Protein AF-A0A4Z0QJ71-F1 (afdb_monomer_lite)

Sequence (164 aa):
MKETKRVLLLHSLLPLVVSLIIYVLFRSRSTIVNKLLFHFLANKPPVLRLTYCRWIVYNLPGALWLYSFLSFSALHTRRWLSVLPLLLALGIEVLQYLHITDGRFDWLDVAFYTGAWLAFMAVRYLWQPAVTALAGPRPKASLGYKFAYGLFAAIVLLSDVWFK

Structure (mmCIF, N/CA/C/O backbone):
data_AF-A0A4Z0QJ71-F1
#
_entry.id   AF-A0A4Z0QJ71-F1
#
loop_
_atom_site.group_PDB
_atom_site.id
_atom_site.type_symbol
_atom_site.label_atom_id
_atom_site.label_alt_id
_atom_site.label_comp_id
_atom_site.label_asym_id
_atom_site.label_entity_id
_atom_site.label_seq_id
_atom_site.pdbx_PDB_ins_code
_atom_site.Cartn_x
_atom_site.Cartn_y
_atom_site.Cartn_z
_atom_site.occupancy
_atom_site.B_iso_or_equiv
_atom_site.auth_seq_id
_atom_site.auth_comp_id
_atom_site.auth_asym_id
_atom_site.auth_atom_id
_atom_site.pdbx_PDB_model_num
ATOM 1 N N . MET A 1 1 ? -13.567 11.617 20.339 1.00 58.72 1 MET A N 1
ATOM 2 C CA . MET A 1 1 ? -14.043 11.201 18.989 1.00 58.72 1 MET A CA 1
ATOM 3 C C . MET A 1 1 ? -13.387 11.953 17.815 1.00 58.72 1 MET A C 1
ATOM 5 O O . MET A 1 1 ? -13.087 11.309 16.816 1.00 58.72 1 MET A O 1
ATOM 9 N N . LYS A 1 2 ? -13.162 13.281 17.877 1.00 66.69 2 LYS A N 1
ATOM 10 C CA . LYS A 1 2 ? -12.484 14.036 16.791 1.00 66.69 2 LYS A CA 1
ATOM 11 C C . LYS A 1 2 ? -11.013 13.633 16.598 1.00 66.69 2 LYS A C 1
ATOM 13 O O . LYS A 1 2 ? -10.564 13.502 15.467 1.00 66.69 2 LYS A O 1
ATOM 18 N N . GLU A 1 3 ? -10.298 13.388 17.689 1.00 71.38 3 GLU A N 1
ATOM 19 C CA . GLU A 1 3 ? -8.865 13.074 17.677 1.00 71.38 3 GLU A CA 1
ATOM 20 C C . GLU A 1 3 ? -8.554 11.698 17.075 1.00 71.38 3 GLU A C 1
ATOM 22 O O . GLU A 1 3 ? -7.773 11.600 16.137 1.00 71.38 3 GLU A O 1
ATOM 27 N N . THR A 1 4 ? -9.289 10.656 17.473 1.00 71.31 4 THR A N 1
ATOM 28 C CA . THR A 1 4 ? -9.196 9.314 16.870 1.00 71.31 4 THR A CA 1
ATOM 29 C C . THR A 1 4 ? -9.413 9.331 15.357 1.00 71.31 4 THR A C 1
ATOM 31 O O . THR A 1 4 ? -8.711 8.649 14.616 1.00 71.31 4 THR A O 1
ATOM 34 N N . LYS A 1 5 ? -10.380 10.127 14.877 1.00 74.88 5 LYS A N 1
ATOM 35 C CA . LYS A 1 5 ? -10.627 10.273 13.437 1.00 74.88 5 LYS A CA 1
ATOM 36 C C . LYS A 1 5 ? -9.442 10.928 12.731 1.00 74.88 5 LYS A C 1
ATOM 38 O O . LYS A 1 5 ? -9.083 10.476 11.653 1.00 74.88 5 LYS A O 1
ATOM 43 N N . ARG A 1 6 ? -8.827 11.957 13.329 1.00 81.31 6 ARG A N 1
ATOM 44 C CA . ARG A 1 6 ? -7.620 12.599 12.777 1.00 81.31 6 ARG A CA 1
ATOM 45 C C . ARG A 1 6 ? -6.464 11.613 12.678 1.00 81.31 6 ARG A C 1
ATOM 47 O O . ARG A 1 6 ? -5.847 11.529 11.628 1.00 81.31 6 ARG A O 1
ATOM 54 N N . VAL A 1 7 ? -6.227 10.830 13.726 1.00 82.44 7 VAL A N 1
ATOM 55 C CA . VAL A 1 7 ? -5.165 9.815 13.745 1.00 82.44 7 VAL A CA 1
ATOM 56 C C . VAL A 1 7 ? -5.402 8.773 12.654 1.00 82.44 7 VAL A C 1
ATOM 58 O O . VAL A 1 7 ? -4.542 8.577 11.804 1.00 82.44 7 VAL A O 1
ATOM 61 N N . LEU A 1 8 ? -6.595 8.179 12.581 1.00 80.19 8 LEU A N 1
ATOM 62 C CA . LEU A 1 8 ? -6.922 7.214 11.524 1.00 80.19 8 LEU A CA 1
ATOM 63 C C . LEU A 1 8 ? -6.805 7.815 10.115 1.00 80.19 8 LEU A C 1
ATOM 65 O O . LEU A 1 8 ? -6.334 7.136 9.206 1.00 80.19 8 LEU A O 1
ATOM 69 N N . LEU A 1 9 ? -7.174 9.086 9.925 1.00 84.25 9 LEU A N 1
ATOM 70 C CA . LEU A 1 9 ? -6.963 9.789 8.658 1.00 84.25 9 L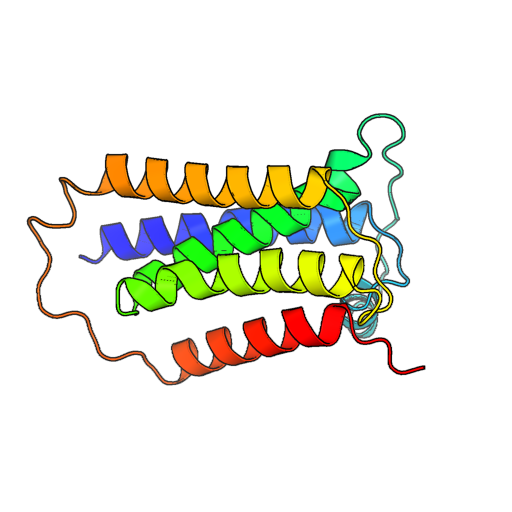EU A CA 1
ATOM 71 C C . LEU A 1 9 ? -5.476 9.958 8.333 1.00 84.25 9 LEU A C 1
ATOM 73 O O . LEU A 1 9 ? -5.098 9.736 7.190 1.00 84.25 9 LEU A O 1
ATOM 77 N N . LEU A 1 10 ? -4.626 10.282 9.308 1.00 89.00 10 LEU A N 1
ATOM 78 C CA . LEU A 1 10 ? -3.174 10.357 9.107 1.00 89.00 10 LEU A CA 1
ATOM 79 C C . LEU A 1 10 ? -2.585 8.991 8.735 1.00 89.00 10 LEU A C 1
ATOM 81 O O . LEU A 1 10 ? -1.850 8.895 7.756 1.00 89.00 10 LEU A O 1
ATOM 85 N N . HIS A 1 11 ? -2.981 7.930 9.444 1.00 88.81 11 HIS A N 1
ATOM 86 C CA . HIS A 1 11 ? -2.608 6.546 9.122 1.00 88.81 11 HIS A CA 1
ATOM 87 C C . HIS A 1 11 ? -3.159 6.073 7.768 1.00 88.81 11 HIS A C 1
ATOM 89 O O . HIS A 1 11 ? -2.634 5.131 7.185 1.00 88.81 11 HIS A O 1
ATOM 95 N N . SER A 1 12 ? -4.189 6.736 7.240 1.00 89.31 12 SER A N 1
ATOM 96 C CA . SER A 1 12 ? -4.679 6.487 5.884 1.00 89.31 12 SER A CA 1
ATOM 97 C C . SER A 1 12 ? -3.866 7.280 4.856 1.00 89.31 12 SER A C 1
ATOM 99 O O . SER A 1 12 ? -3.354 6.725 3.893 1.00 89.31 12 SER A O 1
ATOM 101 N N . LEU A 1 13 ? -3.707 8.587 5.043 1.00 91.69 13 LEU A N 1
ATOM 102 C CA . LEU A 1 13 ? -3.149 9.471 4.020 1.00 91.69 13 LEU A CA 1
ATOM 103 C C . LEU A 1 13 ? -1.627 9.367 3.899 1.00 91.69 13 LEU A C 1
ATOM 105 O O . LEU A 1 13 ? -1.119 9.349 2.781 1.00 91.69 13 LEU A O 1
ATOM 109 N N . LEU A 1 14 ? -0.891 9.274 5.012 1.00 94.00 14 LEU A N 1
ATOM 110 C CA . LEU A 1 14 ? 0.575 9.268 4.967 1.00 94.00 14 LEU A CA 1
ATOM 111 C C . LEU A 1 14 ? 1.133 8.062 4.190 1.00 94.00 14 LEU A C 1
ATOM 113 O O . LEU A 1 14 ? 1.914 8.284 3.264 1.00 94.00 14 LEU A O 1
ATOM 117 N N . PRO A 1 15 ? 0.715 6.807 4.457 1.00 94.75 15 PRO A N 1
ATOM 118 C CA . PRO A 1 15 ? 1.205 5.654 3.699 1.00 94.75 15 PRO A CA 1
ATOM 119 C C . PRO A 1 15 ? 0.820 5.720 2.220 1.00 94.75 15 PRO A C 1
ATOM 121 O O . PRO A 1 15 ? 1.612 5.338 1.361 1.00 94.75 15 PRO A O 1
ATOM 124 N N . LEU A 1 16 ? -0.361 6.267 1.911 1.00 92.06 16 LEU A N 1
ATOM 125 C CA . LEU A 1 16 ? -0.820 6.458 0.536 1.00 92.06 16 LEU A CA 1
ATOM 126 C C . LEU A 1 16 ? 0.088 7.426 -0.232 1.00 92.06 16 LEU A C 1
ATOM 128 O O . LEU A 1 16 ? 0.490 7.134 -1.358 1.00 92.06 16 LEU A O 1
ATOM 132 N N . VAL A 1 17 ? 0.442 8.558 0.385 1.00 92.81 17 VAL A N 1
ATOM 133 C CA . VAL A 1 17 ? 1.346 9.556 -0.204 1.00 92.81 17 VAL A CA 1
ATOM 134 C C . VAL A 1 17 ? 2.743 8.973 -0.395 1.00 92.81 17 VAL A C 1
ATOM 136 O O . VAL A 1 17 ? 3.309 9.107 -1.478 1.00 92.81 17 VAL A O 1
ATOM 139 N N . VAL A 1 18 ? 3.282 8.275 0.609 1.00 94.88 18 VAL A N 1
ATOM 140 C CA . VAL A 1 18 ? 4.595 7.616 0.499 1.00 94.88 18 VAL A CA 1
ATOM 141 C C . VAL A 1 18 ? 4.585 6.584 -0.627 1.00 94.88 18 VAL A C 1
ATOM 143 O O . VAL A 1 18 ? 5.483 6.581 -1.467 1.00 94.88 18 VAL A O 1
ATOM 146 N N . SER A 1 19 ? 3.541 5.759 -0.706 1.00 93.00 19 SER A N 1
ATOM 147 C CA . SER A 1 19 ? 3.380 4.806 -1.800 1.00 93.00 19 SER A CA 1
ATOM 148 C C . SER A 1 19 ? 3.342 5.495 -3.160 1.00 93.00 19 SER A C 1
ATOM 150 O O . SER A 1 19 ? 3.970 5.005 -4.095 1.00 93.00 19 SER A O 1
ATOM 152 N N . LEU A 1 20 ? 2.612 6.607 -3.292 1.00 90.31 20 LEU A N 1
ATOM 153 C CA . LEU A 1 20 ? 2.517 7.349 -4.547 1.00 90.31 20 LEU A CA 1
ATOM 154 C C . LEU A 1 20 ? 3.877 7.925 -4.956 1.00 90.31 20 LEU A C 1
ATOM 156 O O . LEU A 1 20 ? 4.262 7.794 -6.114 1.00 90.31 20 LEU A O 1
ATOM 160 N N . ILE A 1 21 ? 4.630 8.498 -4.013 1.00 91.31 21 ILE A N 1
ATOM 161 C CA . ILE A 1 21 ? 5.992 8.997 -4.258 1.00 91.31 21 ILE A CA 1
ATOM 162 C C . ILE A 1 21 ? 6.878 7.870 -4.791 1.00 91.31 21 ILE A C 1
ATOM 164 O O . ILE A 1 21 ? 7.553 8.051 -5.806 1.00 91.31 21 ILE A O 1
ATOM 168 N N . ILE A 1 22 ? 6.840 6.695 -4.154 1.00 91.25 22 ILE A N 1
ATOM 169 C CA . ILE A 1 22 ? 7.633 5.550 -4.607 1.00 91.25 22 ILE A CA 1
ATOM 170 C C . ILE A 1 22 ? 7.236 5.153 -6.038 1.00 91.25 22 ILE A C 1
ATOM 172 O O . ILE A 1 22 ? 8.091 4.944 -6.901 1.00 91.25 22 ILE A O 1
ATOM 176 N N . TYR A 1 23 ? 5.932 5.095 -6.304 1.00 86.12 23 TYR A N 1
ATOM 177 C CA . TYR A 1 23 ? 5.380 4.691 -7.594 1.00 86.12 23 TYR A CA 1
ATOM 178 C C . TYR A 1 23 ? 5.784 5.639 -8.734 1.00 86.12 23 TYR A C 1
ATOM 180 O O . TYR A 1 23 ? 6.180 5.193 -9.813 1.00 86.12 23 TYR A O 1
ATOM 188 N N . VAL A 1 24 ? 5.711 6.947 -8.486 1.00 87.38 24 VAL A N 1
ATOM 189 C CA . VAL A 1 24 ? 5.986 7.988 -9.485 1.00 87.38 24 VAL A CA 1
ATOM 190 C C . VAL A 1 24 ? 7.476 8.114 -9.773 1.00 87.38 24 VAL A C 1
ATOM 192 O O . VAL A 1 24 ? 7.861 8.281 -10.930 1.00 87.38 24 VAL A O 1
ATOM 195 N N . LEU A 1 25 ? 8.313 8.035 -8.736 1.00 89.94 25 LEU A N 1
ATOM 196 C CA . LEU A 1 25 ? 9.749 8.259 -8.880 1.00 89.94 25 LEU A CA 1
ATOM 197 C C . LEU A 1 25 ? 10.509 7.007 -9.317 1.00 89.94 25 LEU A C 1
ATOM 199 O O . LEU A 1 25 ? 11.482 7.146 -10.048 1.00 89.94 25 LEU A O 1
ATOM 203 N N . PHE A 1 26 ? 10.098 5.805 -8.901 1.00 89.88 26 PHE A N 1
ATOM 204 C CA . PHE A 1 26 ? 10.910 4.595 -9.102 1.00 89.88 26 PHE A CA 1
ATOM 205 C C . PH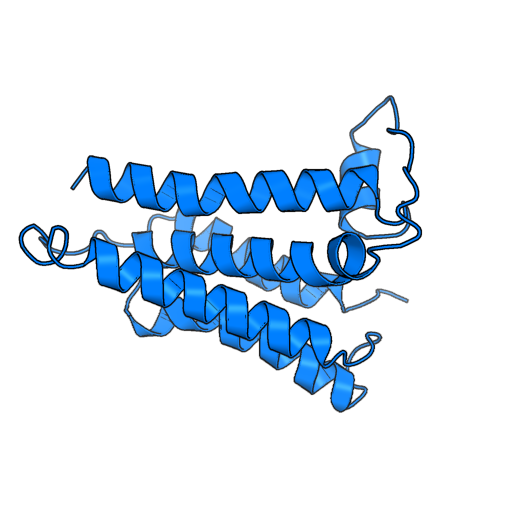E A 1 26 ? 10.278 3.538 -10.013 1.00 89.88 26 PHE A C 1
ATOM 207 O O . PHE A 1 26 ? 10.997 2.673 -10.519 1.00 89.88 26 PHE A O 1
ATOM 214 N N . ARG A 1 27 ? 8.958 3.573 -10.250 1.00 85.25 27 ARG A N 1
ATOM 215 C CA . ARG A 1 27 ? 8.283 2.589 -11.115 1.00 85.25 27 ARG A CA 1
ATOM 216 C C . ARG A 1 27 ? 8.241 3.061 -12.571 1.00 85.25 27 ARG A C 1
ATOM 218 O O . ARG A 1 27 ? 8.326 4.247 -12.882 1.00 85.25 27 ARG A O 1
ATOM 225 N N . SER A 1 28 ? 8.089 2.110 -13.494 1.00 83.88 28 SER A N 1
ATOM 226 C CA . SER A 1 28 ? 7.979 2.394 -14.930 1.00 83.88 28 SER A CA 1
ATOM 227 C C . SER A 1 28 ? 6.845 3.378 -15.249 1.00 83.88 28 SER A C 1
ATOM 229 O O . SER A 1 28 ? 5.763 3.333 -14.653 1.00 83.88 28 SER A O 1
ATOM 231 N N . ARG A 1 29 ? 7.057 4.208 -16.277 1.00 80.69 29 ARG A N 1
ATOM 232 C CA . ARG A 1 29 ? 6.045 5.126 -16.829 1.00 80.69 29 ARG A CA 1
ATOM 233 C C . ARG A 1 29 ? 4.863 4.403 -17.486 1.00 80.69 29 ARG A C 1
ATOM 235 O O . ARG A 1 29 ? 3.841 5.028 -17.733 1.00 80.69 29 ARG A O 1
ATOM 242 N N . SER A 1 30 ? 5.003 3.111 -17.787 1.00 79.81 30 SER A N 1
ATOM 243 C CA . SER A 1 30 ? 3.974 2.306 -18.458 1.00 79.81 30 SER A CA 1
ATOM 244 C C . SER A 1 30 ? 2.845 1.831 -17.540 1.00 79.81 30 SER A C 1
ATOM 246 O O . SER A 1 30 ? 1.845 1.308 -18.031 1.00 79.81 30 SER A O 1
ATOM 248 N N . THR A 1 31 ? 2.989 2.005 -16.229 1.00 78.25 31 THR A N 1
ATOM 249 C CA . THR A 1 31 ? 1.958 1.644 -15.251 1.00 78.25 31 THR A CA 1
ATOM 250 C C . THR A 1 31 ? 0.738 2.554 -15.373 1.00 78.25 31 THR A C 1
ATOM 252 O O . THR A 1 31 ? 0.876 3.730 -15.704 1.00 78.25 31 THR A O 1
ATOM 255 N N . ILE A 1 32 ? -0.462 2.031 -15.097 1.00 79.38 32 ILE A N 1
ATOM 256 C CA . ILE A 1 32 ? -1.723 2.786 -15.226 1.00 79.38 32 ILE A CA 1
ATOM 257 C C . ILE A 1 32 ? -1.693 4.061 -14.375 1.00 79.38 32 ILE A C 1
ATOM 259 O O . ILE A 1 32 ? -2.048 5.128 -14.866 1.00 79.38 32 ILE A O 1
ATOM 263 N N . VAL A 1 33 ? -1.189 3.973 -13.140 1.00 78.69 33 VAL A N 1
ATOM 264 C CA . VAL A 1 33 ? -1.072 5.126 -12.233 1.00 78.69 33 VAL A CA 1
ATOM 265 C C . VAL A 1 33 ? -0.189 6.218 -12.841 1.00 78.69 33 VAL A C 1
ATOM 267 O O . VAL A 1 33 ? -0.600 7.375 -12.886 1.00 78.69 33 VAL A O 1
ATOM 270 N N . ASN A 1 34 ? 0.987 5.866 -13.374 1.00 82.44 34 ASN A N 1
ATOM 271 C CA . ASN A 1 34 ? 1.886 6.843 -13.991 1.00 82.44 34 ASN A CA 1
ATOM 272 C C . ASN A 1 34 ? 1.342 7.365 -15.327 1.00 82.44 34 ASN A C 1
ATOM 274 O O . ASN A 1 34 ? 1.465 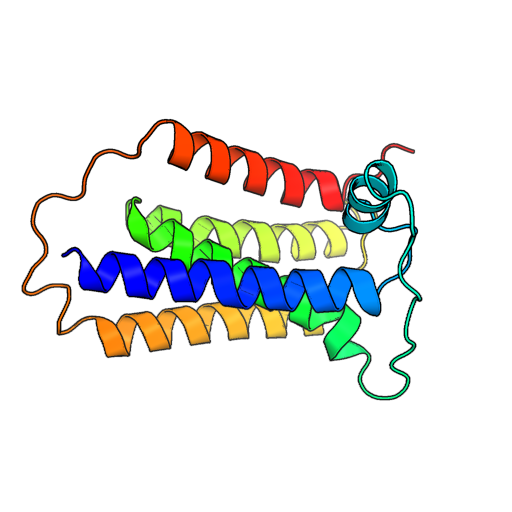8.554 -15.598 1.00 82.44 34 ASN A O 1
ATOM 278 N N . LYS A 1 35 ? 0.695 6.522 -16.143 1.00 84.06 35 LYS A N 1
ATOM 279 C CA . LYS A 1 35 ? 0.018 6.946 -17.381 1.00 84.06 35 LYS A CA 1
ATOM 280 C C . LYS A 1 35 ? -1.072 7.978 -17.093 1.00 84.06 35 LYS A C 1
ATOM 282 O O . LYS A 1 35 ? -1.098 9.018 -17.744 1.00 84.06 35 LYS A O 1
ATOM 287 N N . LEU A 1 36 ? -1.928 7.707 -16.107 1.00 82.44 36 LEU A N 1
ATOM 288 C CA . LEU A 1 36 ? -3.005 8.607 -15.703 1.00 82.44 36 LEU A CA 1
ATOM 289 C C . LEU A 1 36 ? -2.439 9.908 -15.128 1.00 82.44 36 LEU A C 1
ATOM 291 O O . LEU A 1 36 ? -2.845 10.987 -15.538 1.00 82.44 36 LEU A O 1
ATOM 295 N N . LEU A 1 37 ? -1.465 9.821 -14.223 1.00 83.50 37 LEU A N 1
ATOM 296 C CA . LEU A 1 37 ? -0.875 10.997 -13.589 1.00 83.50 37 LEU A CA 1
ATOM 297 C C . LEU A 1 37 ? -0.133 11.883 -14.605 1.00 83.50 37 LEU A C 1
ATOM 299 O O . LEU A 1 37 ? -0.323 13.098 -14.630 1.00 83.50 37 LEU A O 1
ATOM 303 N N . PHE A 1 38 ? 0.676 11.285 -15.483 1.00 84.75 38 PHE A N 1
ATOM 304 C CA . PHE A 1 38 ? 1.436 12.011 -16.507 1.00 84.75 38 PHE A CA 1
ATOM 305 C C . PHE A 1 38 ? 0.581 12.520 -17.666 1.00 84.75 38 PHE A C 1
ATOM 307 O O . PHE A 1 38 ? 1.090 13.297 -18.470 1.00 84.75 38 PHE A O 1
ATOM 314 N N . HIS A 1 39 ? -0.689 12.120 -17.757 1.00 84.88 39 HIS A N 1
ATOM 315 C CA . HIS A 1 39 ? -1.644 12.752 -18.663 1.00 84.88 39 HIS A CA 1
ATOM 316 C C . HIS A 1 39 ? -1.939 14.202 -18.247 1.00 84.88 39 HIS A C 1
ATOM 318 O O . HIS A 1 39 ? -2.117 15.060 -19.104 1.00 84.88 39 HIS A O 1
ATOM 324 N N . PHE A 1 40 ? -1.936 14.488 -16.940 1.00 85.00 40 PHE A N 1
ATOM 325 C CA . PHE A 1 40 ? -2.261 15.811 -16.396 1.00 85.00 40 PHE A CA 1
ATOM 326 C C . PHE A 1 40 ? -1.032 16.678 -16.078 1.00 85.00 40 PHE A C 1
ATOM 328 O O . PHE A 1 40 ? -1.171 17.870 -15.817 1.00 85.00 40 PHE A O 1
ATOM 335 N N . LEU A 1 41 ? 0.175 16.106 -16.085 1.00 84.00 41 LEU A N 1
ATOM 336 C CA . LEU A 1 41 ? 1.417 16.833 -15.811 1.00 84.00 41 LEU A CA 1
ATOM 337 C C . LEU A 1 41 ? 2.086 17.291 -17.106 1.00 84.00 41 LEU A C 1
ATOM 339 O O . LEU A 1 41 ? 2.487 16.468 -17.927 1.00 84.00 41 LEU A O 1
ATOM 343 N N . ALA A 1 42 ? 2.316 18.600 -17.225 1.00 80.44 42 ALA A N 1
ATOM 344 C CA . ALA A 1 42 ? 3.112 19.167 -18.313 1.00 80.44 42 ALA A CA 1
ATOM 345 C C . ALA A 1 42 ? 4.564 18.648 -18.296 1.00 80.44 42 ALA A C 1
ATOM 347 O O . ALA A 1 42 ? 5.124 18.312 -19.337 1.00 80.44 42 ALA A O 1
ATOM 348 N N . ASN A 1 43 ? 5.153 18.518 -17.100 1.00 83.25 43 ASN A N 1
ATOM 349 C CA . ASN A 1 43 ? 6.527 18.058 -16.907 1.00 83.25 43 ASN A CA 1
ATOM 350 C C . ASN A 1 43 ? 6.548 16.687 -16.232 1.00 83.25 43 ASN A C 1
ATOM 352 O O . ASN A 1 43 ? 6.100 16.524 -15.096 1.00 83.25 43 ASN A O 1
ATOM 356 N N . LYS A 1 44 ? 7.096 15.691 -16.933 1.00 83.31 44 LYS A N 1
ATOM 357 C CA . LYS A 1 44 ? 7.185 14.313 -16.437 1.00 83.31 44 LYS A CA 1
ATOM 358 C C . LYS A 1 44 ? 8.419 14.173 -15.539 1.00 83.31 44 LYS A C 1
ATOM 360 O O . LYS A 1 44 ? 9.524 14.407 -16.034 1.00 83.31 44 LYS A O 1
ATOM 365 N N . PRO A 1 45 ? 8.273 13.754 -14.270 1.00 81.12 45 PRO A N 1
ATOM 366 C CA . PRO A 1 45 ? 9.411 13.577 -13.380 1.00 81.12 45 PRO A CA 1
ATOM 367 C C . PRO A 1 45 ? 10.403 12.528 -13.921 1.00 81.12 45 PRO A C 1
ATOM 369 O O . PRO A 1 45 ? 10.028 11.632 -14.700 1.00 81.12 45 PRO A O 1
ATOM 372 N N . PRO A 1 46 ? 11.689 12.635 -13.543 1.00 84.00 46 PRO A N 1
ATOM 373 C CA . PRO A 1 46 ? 12.680 11.624 -13.877 1.00 84.00 46 PRO A CA 1
ATOM 374 C C . PRO A 1 46 ? 12.345 10.308 -13.168 1.00 84.00 46 PRO A C 1
ATOM 376 O O . PRO A 1 46 ? 11.885 10.305 -12.029 1.00 84.00 46 PRO A O 1
ATOM 379 N N . VAL A 1 47 ? 12.594 9.187 -13.848 1.00 86.25 47 VAL A N 1
ATOM 380 C CA . VAL A 1 47 ? 12.509 7.860 -13.226 1.00 86.25 47 VAL A CA 1
ATOM 381 C C . VAL A 1 47 ? 13.870 7.544 -12.622 1.00 86.25 47 VAL A C 1
ATOM 383 O O . VAL A 1 47 ? 14.859 7.393 -13.342 1.00 86.25 47 VAL A O 1
ATOM 386 N N . LEU A 1 48 ? 13.916 7.457 -11.301 1.00 86.88 48 LEU A N 1
ATOM 387 C CA . LEU A 1 48 ? 15.084 7.076 -10.524 1.00 86.88 48 LEU A CA 1
ATOM 388 C C . LEU A 1 48 ? 15.196 5.549 -10.482 1.00 86.88 48 LEU A C 1
ATOM 390 O O . LEU A 1 48 ? 14.202 4.838 -10.337 1.00 86.88 48 LEU A O 1
ATOM 394 N N . ARG A 1 49 ? 16.417 5.021 -10.600 1.00 83.44 49 ARG A N 1
ATOM 395 C CA . ARG A 1 49 ? 16.664 3.575 -10.537 1.00 83.44 49 ARG A CA 1
ATOM 396 C C . ARG A 1 49 ? 17.170 3.183 -9.154 1.00 83.44 49 ARG A C 1
ATOM 398 O O . ARG A 1 49 ? 18.234 3.619 -8.734 1.00 83.44 49 ARG A O 1
ATOM 405 N N . LEU A 1 50 ? 16.421 2.315 -8.482 1.00 82.50 50 LEU A N 1
ATOM 406 C CA . LEU A 1 50 ? 16.844 1.626 -7.263 1.00 82.50 50 LEU A CA 1
ATOM 407 C C . LEU A 1 50 ? 17.340 0.225 -7.636 1.00 82.50 50 LEU A C 1
ATOM 409 O O . LEU A 1 50 ? 16.546 -0.662 -7.946 1.00 82.50 50 LEU A O 1
ATOM 413 N N . THR A 1 51 ? 18.660 0.029 -7.640 1.00 76.94 51 THR A N 1
ATOM 414 C CA . THR A 1 51 ? 19.276 -1.224 -8.115 1.00 76.94 51 THR A CA 1
ATOM 415 C C . THR A 1 51 ? 19.231 -2.342 -7.070 1.00 76.94 51 THR A C 1
ATOM 417 O O . THR A 1 51 ? 18.973 -3.490 -7.425 1.00 76.94 51 THR A O 1
ATOM 420 N N . TYR A 1 52 ? 19.439 -2.012 -5.790 1.00 74.88 52 TYR A N 1
ATOM 421 C CA . TYR A 1 52 ? 19.678 -3.004 -4.730 1.00 74.88 52 TYR A CA 1
ATOM 422 C C . TYR A 1 52 ? 18.428 -3.398 -3.932 1.00 74.88 52 TYR A C 1
ATOM 424 O O . TYR A 1 52 ? 18.311 -4.539 -3.500 1.00 74.88 52 TYR A O 1
ATOM 432 N N . CYS A 1 53 ? 17.452 -2.500 -3.789 1.00 87.62 53 CYS A N 1
ATOM 433 C CA . CYS A 1 53 ? 16.255 -2.740 -2.977 1.00 87.62 53 CYS A CA 1
ATOM 434 C C . CYS A 1 53 ? 14.999 -2.765 -3.849 1.00 87.62 53 CYS A C 1
ATOM 436 O O . CYS A 1 53 ? 14.127 -1.906 -3.734 1.00 87.62 53 CYS A O 1
ATOM 438 N N . ARG A 1 54 ? 14.910 -3.749 -4.753 1.00 89.25 54 ARG A N 1
ATOM 439 C CA . ARG A 1 54 ? 13.778 -3.873 -5.690 1.00 89.25 54 ARG A CA 1
ATOM 440 C C . ARG A 1 54 ? 12.433 -4.014 -4.972 1.00 89.25 54 ARG A C 1
ATOM 442 O O . ARG A 1 54 ? 11.447 -3.448 -5.431 1.00 89.25 54 ARG A O 1
ATOM 449 N N . TRP A 1 55 ? 12.412 -4.675 -3.816 1.00 91.69 55 TRP A N 1
ATOM 450 C CA . TRP A 1 55 ? 11.203 -4.866 -3.010 1.00 91.69 55 TRP A CA 1
ATOM 451 C C . TRP A 1 55 ? 10.563 -3.549 -2.539 1.00 91.69 55 TRP A C 1
ATOM 453 O O . TRP A 1 55 ? 9.344 -3.474 -2.399 1.00 91.69 55 TRP A O 1
ATOM 463 N N . ILE A 1 56 ? 11.356 -2.479 -2.365 1.00 92.19 56 ILE A N 1
ATOM 464 C CA . ILE A 1 56 ? 10.844 -1.135 -2.036 1.00 92.19 56 ILE A CA 1
ATOM 465 C C . ILE A 1 56 ? 9.981 -0.597 -3.177 1.00 92.19 56 ILE A C 1
ATOM 467 O O . ILE A 1 56 ? 9.026 0.126 -2.933 1.00 92.19 56 ILE A O 1
ATOM 471 N N . VAL A 1 57 ? 10.323 -0.929 -4.421 1.00 91.00 57 VAL A N 1
ATOM 472 C CA . VAL A 1 57 ? 9.662 -0.398 -5.617 1.00 91.00 57 VAL A CA 1
ATOM 473 C C . VAL A 1 57 ? 8.479 -1.266 -6.039 1.00 91.00 57 VAL A C 1
ATOM 475 O O . VAL A 1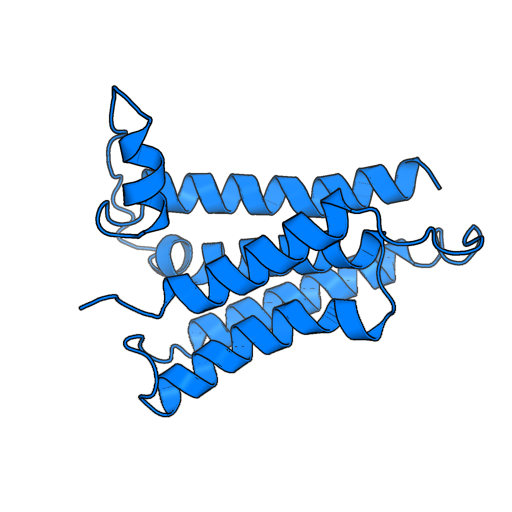 57 ? 7.481 -0.730 -6.520 1.00 91.00 57 VAL A O 1
ATOM 478 N N . TYR A 1 58 ? 8.587 -2.587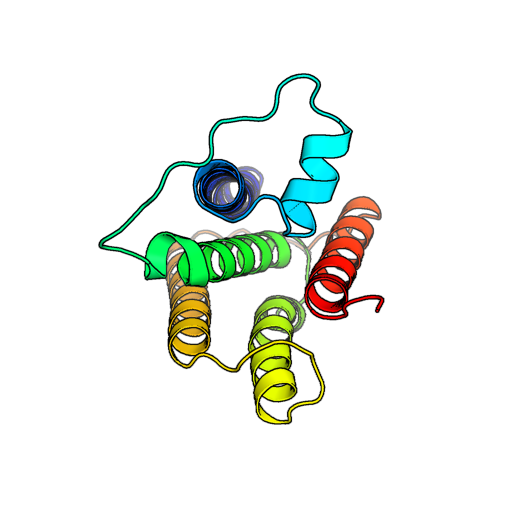 -5.881 1.00 89.31 58 TYR A N 1
ATOM 479 C CA . TYR A 1 58 ? 7.594 -3.524 -6.409 1.00 89.31 58 TYR A CA 1
ATOM 480 C C . TYR A 1 58 ? 6.568 -3.989 -5.369 1.00 89.31 58 TYR A C 1
ATOM 482 O O . TYR A 1 58 ? 5.390 -4.003 -5.706 1.00 89.31 58 TYR A O 1
ATOM 490 N N . ASN A 1 59 ? 6.968 -4.240 -4.117 1.00 93.00 59 ASN A N 1
ATOM 491 C CA . ASN A 1 59 ? 6.097 -4.873 -3.114 1.00 93.00 59 ASN A CA 1
ATOM 492 C C . ASN A 1 59 ? 5.609 -3.886 -2.038 1.00 93.00 59 ASN A C 1
ATOM 494 O O . ASN A 1 59 ? 4.422 -3.809 -1.708 1.00 93.00 59 ASN A O 1
ATOM 498 N N . LEU A 1 60 ? 6.519 -3.054 -1.514 1.00 94.19 60 LEU A N 1
ATOM 499 C CA . LEU A 1 60 ? 6.204 -2.087 -0.456 1.00 94.19 60 LEU A CA 1
ATOM 500 C C . LEU A 1 60 ? 5.050 -1.123 -0.810 1.00 94.19 60 LEU A C 1
ATOM 502 O O . LEU A 1 60 ? 4.213 -0.888 0.065 1.00 94.19 60 LEU A O 1
ATOM 506 N N . PRO A 1 61 ? 4.935 -0.570 -2.038 1.00 92.56 61 PRO A N 1
ATOM 507 C CA . PRO A 1 61 ? 3.852 0.353 -2.367 1.00 92.56 61 PRO A CA 1
ATOM 508 C C . PRO A 1 61 ? 2.476 -0.305 -2.224 1.00 92.56 61 PRO A C 1
ATOM 510 O O . PRO A 1 61 ? 1.568 0.300 -1.657 1.00 92.56 61 PRO A O 1
ATOM 513 N N . GLY A 1 62 ? 2.337 -1.566 -2.650 1.00 91.00 62 GLY A N 1
ATOM 514 C CA . GLY A 1 62 ? 1.097 -2.331 -2.499 1.00 91.00 62 GLY A CA 1
ATOM 515 C C . GLY A 1 62 ? 0.703 -2.500 -1.030 1.00 91.00 62 GLY A C 1
ATOM 516 O O . GLY A 1 62 ? -0.434 -2.213 -0.651 1.00 91.00 62 GLY A O 1
ATOM 517 N N . ALA A 1 63 ? 1.657 -2.865 -0.170 1.00 94.81 63 ALA A N 1
ATOM 518 C CA . ALA A 1 63 ? 1.432 -2.958 1.274 1.00 94.81 63 ALA A CA 1
ATOM 519 C C . ALA A 1 63 ? 1.048 -1.621 1.924 1.00 94.81 63 ALA A C 1
ATOM 521 O O . ALA A 1 63 ? 0.142 -1.581 2.760 1.00 94.81 63 ALA A O 1
ATOM 522 N N . LEU A 1 64 ? 1.698 -0.519 1.541 1.00 94.94 64 LEU A N 1
ATOM 523 C CA . LEU A 1 64 ? 1.372 0.818 2.046 1.00 94.94 64 LEU A CA 1
ATOM 524 C C . LEU A 1 64 ? -0.034 1.261 1.615 1.00 94.94 64 LEU A C 1
ATOM 526 O O . LEU A 1 64 ? -0.776 1.830 2.422 1.00 94.94 64 LEU A O 1
ATOM 530 N N . TRP A 1 65 ? -0.423 0.958 0.375 1.00 91.81 65 TRP A N 1
ATOM 531 C CA . TRP A 1 65 ? -1.787 1.152 -0.122 1.00 91.81 65 TRP A CA 1
ATOM 532 C C . TRP A 1 65 ? -2.806 0.335 0.671 1.00 91.81 65 TRP A C 1
ATOM 534 O O . TRP A 1 65 ? -3.808 0.884 1.134 1.00 91.81 65 TRP A O 1
ATOM 544 N N . LEU A 1 66 ? -2.540 -0.956 0.886 1.00 92.94 66 LEU A N 1
ATOM 545 C CA . LEU A 1 66 ? -3.412 -1.826 1.670 1.00 92.94 66 LEU A CA 1
ATOM 546 C C . LEU A 1 66 ? -3.581 -1.297 3.100 1.00 92.94 66 LEU A C 1
ATOM 548 O O . LEU A 1 66 ? -4.708 -1.142 3.571 1.00 92.94 66 LEU A O 1
ATOM 552 N N . TYR A 1 67 ? -2.480 -0.965 3.777 1.00 93.75 67 TYR A N 1
ATOM 553 C CA . TYR A 1 67 ? -2.509 -0.405 5.130 1.00 93.75 67 TYR A CA 1
ATOM 554 C C . TYR A 1 67 ? -3.339 0.884 5.198 1.00 93.75 67 TYR A C 1
ATOM 556 O O . TYR A 1 67 ? -4.168 1.057 6.101 1.00 93.75 67 TYR A O 1
ATOM 564 N N . SER A 1 68 ? -3.129 1.783 4.231 1.00 91.75 68 SER A N 1
ATOM 565 C CA . SER A 1 68 ? -3.892 3.024 4.100 1.00 91.75 68 SER A CA 1
ATOM 566 C C . SER A 1 68 ? -5.391 2.733 4.032 1.00 91.75 68 SER A C 1
ATOM 568 O O . SER A 1 68 ? -6.187 3.322 4.772 1.00 91.75 68 SER A O 1
ATOM 570 N N . PHE A 1 69 ? -5.776 1.757 3.211 1.00 89.12 69 PHE A N 1
ATOM 571 C CA . PHE A 1 69 ? -7.174 1.420 3.000 1.00 89.12 69 PHE A CA 1
ATOM 572 C C . PHE A 1 69 ? -7.822 0.702 4.186 1.00 89.12 69 PHE A C 1
ATOM 574 O O . PHE A 1 69 ? -8.990 0.955 4.496 1.00 89.12 69 PHE A O 1
ATOM 581 N N . LEU A 1 70 ? -7.076 -0.146 4.896 1.00 89.19 70 LEU A N 1
ATOM 582 C CA . LEU A 1 70 ? -7.515 -0.746 6.161 1.00 89.19 70 LEU A CA 1
ATOM 583 C C . LEU A 1 70 ? -7.801 0.345 7.209 1.00 89.19 70 LEU A C 1
ATOM 585 O O . LEU A 1 70 ? -8.859 0.339 7.851 1.00 89.19 70 LEU A O 1
ATOM 589 N N . SER A 1 71 ? -6.906 1.331 7.315 1.00 87.69 71 SER A N 1
ATOM 590 C CA . SER A 1 71 ? -7.043 2.485 8.216 1.00 87.69 71 SER A CA 1
ATOM 591 C C . SER A 1 71 ? -8.242 3.365 7.854 1.00 87.69 71 SER A C 1
ATOM 593 O O . SER A 1 71 ? -9.042 3.712 8.729 1.00 87.69 71 SER A O 1
ATOM 595 N N . PHE A 1 72 ? -8.438 3.642 6.563 1.00 86.06 72 PHE A N 1
ATOM 596 C CA . PHE A 1 72 ? -9.590 4.395 6.068 1.00 86.06 72 PHE A CA 1
ATOM 597 C C . PHE A 1 72 ? -10.895 3.640 6.329 1.00 86.06 72 PHE A C 1
ATOM 599 O O . PHE A 1 72 ? -11.895 4.216 6.767 1.00 86.06 72 PHE A O 1
ATOM 606 N N . SER A 1 73 ? -10.880 2.321 6.135 1.00 82.06 73 SER A N 1
ATOM 607 C CA . SER A 1 73 ? -12.039 1.461 6.363 1.00 82.06 73 SER A CA 1
ATOM 608 C C . SER A 1 73 ? -12.494 1.478 7.818 1.00 82.06 73 SER A C 1
ATOM 610 O O . SER A 1 73 ? -13.697 1.540 8.096 1.00 82.06 73 SER A O 1
ATOM 612 N N . ALA A 1 74 ? -11.545 1.531 8.754 1.00 79.81 74 ALA A N 1
ATOM 613 C CA . ALA A 1 74 ? -11.824 1.597 10.183 1.00 79.81 74 ALA A CA 1
ATOM 614 C C . ALA A 1 74 ? -12.605 2.854 10.615 1.00 79.81 74 ALA A C 1
ATOM 616 O O . ALA A 1 74 ? -13.217 2.838 11.686 1.00 79.81 74 ALA A O 1
ATOM 617 N N . LEU A 1 75 ? -12.641 3.916 9.797 1.00 76.25 75 LEU A N 1
ATOM 618 C CA . LEU A 1 75 ? -13.354 5.152 10.125 1.00 76.25 75 LEU A CA 1
ATOM 619 C C . LEU A 1 75 ? -14.877 4.972 10.189 1.00 76.25 75 LEU A C 1
ATOM 621 O O . LEU A 1 75 ? -15.515 5.659 10.991 1.00 76.25 75 LEU A O 1
ATOM 625 N N . HIS A 1 76 ? -15.484 4.157 9.315 1.00 67.06 76 HIS A N 1
ATOM 626 C CA . HIS A 1 76 ? -16.939 4.211 9.060 1.00 67.06 76 HIS A CA 1
ATOM 627 C C . HIS A 1 76 ? -17.649 2.853 8.987 1.00 67.06 76 HIS A C 1
ATOM 629 O O . HIS A 1 76 ? -18.879 2.820 9.029 1.00 67.06 76 HIS A O 1
ATOM 635 N N . THR A 1 77 ? -16.938 1.728 8.880 1.00 63.03 77 THR A N 1
ATOM 636 C CA . THR A 1 77 ? -17.596 0.455 8.541 1.00 63.03 77 THR A CA 1
ATOM 637 C C . THR A 1 77 ? -17.788 -0.513 9.710 1.00 63.03 77 THR A C 1
ATOM 639 O O . THR A 1 77 ? -17.210 -0.378 10.796 1.00 63.03 77 THR A O 1
ATOM 642 N N . ARG A 1 78 ? -18.676 -1.500 9.502 1.00 63.75 78 ARG A N 1
ATOM 643 C CA . ARG A 1 78 ? -18.829 -2.680 10.370 1.00 63.75 78 ARG A CA 1
ATOM 644 C C . ARG A 1 78 ? -17.503 -3.452 10.393 1.00 63.75 78 ARG A C 1
ATOM 646 O O . ARG A 1 78 ? -16.799 -3.477 9.391 1.00 63.75 78 ARG A O 1
ATOM 653 N N . ARG A 1 79 ? -17.175 -4.108 11.517 1.00 64.31 79 ARG A N 1
ATOM 654 C CA . ARG A 1 79 ? -15.899 -4.837 11.718 1.00 64.31 79 ARG A CA 1
ATOM 655 C C . ARG A 1 79 ? -15.491 -5.733 10.532 1.00 64.31 79 ARG A C 1
ATOM 657 O O . ARG A 1 79 ? -14.307 -5.807 10.241 1.00 64.31 79 ARG A O 1
ATOM 664 N N . TRP A 1 80 ? -16.438 -6.352 9.831 1.00 64.69 80 TRP A N 1
ATOM 665 C CA . TRP A 1 80 ? -16.144 -7.250 8.709 1.00 64.69 80 TRP A CA 1
ATOM 666 C C . TRP A 1 80 ? -15.647 -6.530 7.440 1.00 64.69 80 TRP A C 1
ATOM 668 O O . TRP A 1 80 ? -14.757 -7.030 6.764 1.00 64.69 80 TRP A O 1
ATOM 678 N N . LEU A 1 81 ? -16.124 -5.313 7.158 1.00 67.31 81 LEU A N 1
ATOM 679 C CA . LEU A 1 81 ? -15.687 -4.524 5.994 1.00 67.31 81 LEU A CA 1
ATOM 680 C C . LEU A 1 81 ? -14.254 -3.998 6.143 1.00 67.31 81 LEU A C 1
ATOM 682 O O . LEU A 1 81 ? -13.611 -3.704 5.146 1.00 67.31 81 LEU A O 1
ATOM 686 N N . SER A 1 82 ? -13.718 -3.937 7.369 1.00 70.56 82 SER A N 1
ATOM 687 C CA . SER A 1 82 ? -12.301 -3.607 7.580 1.00 70.56 82 SER A CA 1
ATOM 688 C C . SER A 1 82 ? -11.332 -4.704 7.134 1.00 70.56 82 SER A C 1
ATOM 690 O O . SER A 1 82 ? -10.139 -4.450 7.119 1.00 70.56 82 SER A O 1
ATOM 692 N N . VAL A 1 83 ? -11.815 -5.899 6.774 1.00 79.19 83 VAL A N 1
ATOM 693 C CA . VAL A 1 83 ? -10.981 -7.008 6.268 1.00 79.19 83 VAL A CA 1
ATOM 694 C C . VAL A 1 83 ? -11.062 -7.122 4.743 1.00 79.19 83 VAL A C 1
ATOM 696 O O . VAL A 1 83 ? -10.189 -7.706 4.113 1.00 79.19 83 VAL A O 1
ATOM 699 N N . LEU A 1 84 ? -12.074 -6.513 4.124 1.00 83.88 84 LEU A N 1
ATOM 700 C CA . LEU A 1 84 ? -12.299 -6.600 2.686 1.00 83.88 84 LEU A CA 1
ATOM 701 C C . LEU A 1 84 ? -11.108 -6.097 1.837 1.00 83.88 84 LEU A C 1
ATOM 703 O O . LEU A 1 84 ? -10.795 -6.773 0.863 1.00 83.88 84 LEU A O 1
ATOM 707 N N . PRO A 1 85 ? -10.371 -5.022 2.194 1.00 88.12 85 PRO A N 1
ATOM 708 C CA . PRO A 1 85 ? -9.166 -4.643 1.450 1.00 88.12 85 PRO A CA 1
ATOM 709 C C . PRO A 1 85 ? -8.093 -5.740 1.421 1.00 88.12 85 PRO A C 1
ATOM 711 O O . PRO A 1 85 ? -7.467 -5.949 0.387 1.00 88.12 85 PRO A O 1
ATOM 714 N N . LEU A 1 86 ? -7.918 -6.476 2.526 1.00 90.19 86 LEU A N 1
ATOM 715 C CA . LEU A 1 86 ? -6.978 -7.598 2.590 1.00 90.19 86 LEU A CA 1
ATOM 716 C C . LEU A 1 86 ? -7.437 -8.747 1.692 1.00 90.19 86 LEU A C 1
ATOM 718 O O . LEU A 1 86 ? -6.630 -9.304 0.957 1.00 90.19 86 LEU A O 1
ATOM 722 N N . LEU A 1 87 ? -8.731 -9.079 1.733 1.00 89.88 87 LEU A N 1
ATOM 723 C CA . LEU A 1 87 ? -9.297 -10.126 0.881 1.00 89.88 87 LEU A CA 1
ATOM 724 C C . LEU A 1 87 ? -9.169 -9.785 -0.604 1.00 89.88 87 LEU A C 1
ATOM 726 O O . LEU A 1 87 ? -8.922 -10.681 -1.398 1.00 89.88 87 LEU A O 1
ATOM 730 N N . LEU A 1 88 ? -9.311 -8.511 -0.979 1.00 88.62 88 LEU A N 1
ATOM 731 C CA . LEU A 1 88 ? -9.109 -8.070 -2.360 1.00 88.62 88 LEU A CA 1
ATOM 732 C C . LEU A 1 88 ? -7.639 -8.190 -2.780 1.00 88.62 88 LEU A C 1
ATOM 734 O O . LEU A 1 88 ? -7.368 -8.751 -3.836 1.00 88.62 88 LEU A O 1
ATOM 738 N N . ALA A 1 89 ? -6.703 -7.723 -1.947 1.00 89.94 89 ALA A N 1
ATOM 739 C CA . ALA A 1 89 ? -5.272 -7.800 -2.246 1.00 89.94 89 ALA A CA 1
ATOM 740 C C . ALA A 1 89 ? -4.788 -9.256 -2.372 1.00 89.94 89 ALA A C 1
ATOM 742 O O . ALA A 1 89 ? -4.200 -9.626 -3.381 1.00 89.94 89 ALA A O 1
ATOM 743 N N . LEU A 1 90 ? -5.104 -10.109 -1.391 1.00 91.38 90 LEU A N 1
ATOM 744 C CA . LEU A 1 90 ? -4.753 -11.533 -1.445 1.00 91.38 90 LEU A CA 1
ATOM 745 C C . LEU A 1 90 ? -5.540 -12.287 -2.521 1.00 91.38 90 LEU A C 1
ATOM 747 O O . LEU A 1 90 ? -5.017 -13.211 -3.133 1.00 91.38 90 LEU A O 1
ATOM 751 N N . GLY A 1 91 ? -6.795 -11.904 -2.759 1.00 90.12 91 GLY A N 1
ATOM 752 C CA . GLY A 1 91 ? -7.623 -12.492 -3.805 1.00 90.12 91 GLY A CA 1
ATOM 753 C C . GLY A 1 91 ? -7.009 -12.297 -5.186 1.00 90.12 91 GLY A C 1
ATOM 754 O O . GLY A 1 91 ? -6.990 -13.240 -5.967 1.00 90.12 91 GLY A O 1
ATOM 755 N N . ILE A 1 92 ? -6.443 -11.121 -5.465 1.00 88.12 92 ILE A N 1
ATOM 756 C CA . ILE A 1 92 ? -5.719 -10.865 -6.714 1.00 88.12 92 ILE A CA 1
ATOM 757 C C . ILE A 1 92 ? -4.496 -11.770 -6.853 1.00 88.12 92 ILE A C 1
ATOM 759 O O . ILE A 1 92 ? -4.344 -12.382 -7.904 1.00 88.12 92 ILE A O 1
ATOM 763 N N . GLU A 1 93 ? -3.683 -11.933 -5.808 1.00 90.88 93 GLU A N 1
ATOM 764 C CA . GLU A 1 93 ? -2.542 -12.863 -5.838 1.00 90.88 93 GLU A CA 1
ATOM 765 C C . GLU A 1 93 ? -2.995 -14.299 -6.145 1.00 90.88 93 GLU A C 1
ATOM 767 O O . GLU A 1 93 ? -2.385 -14.999 -6.953 1.00 90.88 93 GLU A O 1
ATOM 772 N N . VAL A 1 94 ? -4.119 -14.736 -5.568 1.00 90.31 94 VAL A N 1
ATOM 773 C CA . VAL A 1 94 ? -4.712 -16.047 -5.882 1.00 90.31 94 VAL A CA 1
ATOM 774 C C . VAL A 1 94 ? -5.161 -16.119 -7.344 1.00 90.31 94 VAL A C 1
ATOM 776 O O . VAL A 1 94 ? -4.921 -17.129 -8.005 1.00 90.31 94 VAL A O 1
ATOM 779 N N . LEU A 1 95 ? -5.780 -15.067 -7.884 1.00 89.12 95 LEU A N 1
ATOM 780 C CA . LEU A 1 95 ? -6.166 -15.020 -9.298 1.00 89.12 95 LEU A CA 1
ATOM 781 C C . LEU A 1 95 ? -4.945 -15.051 -10.230 1.00 89.12 95 LEU A C 1
ATOM 783 O O . LEU A 1 95 ? -4.987 -15.743 -11.248 1.00 89.12 95 LEU A O 1
ATOM 787 N N . GLN A 1 96 ? -3.857 -14.367 -9.870 1.00 87.94 96 GLN A N 1
ATOM 788 C CA . GLN A 1 96 ? -2.588 -14.409 -10.600 1.00 87.94 96 GLN A CA 1
ATOM 789 C C . GLN A 1 96 ? -1.962 -15.810 -10.540 1.00 87.94 96 GLN A C 1
ATOM 791 O O . GLN A 1 96 ? -1.479 -16.316 -11.550 1.00 87.94 96 GLN A O 1
ATOM 796 N N . TYR A 1 97 ? -2.023 -16.482 -9.385 1.00 90.62 97 TYR A N 1
ATOM 797 C CA . TYR A 1 97 ? -1.560 -17.866 -9.229 1.00 90.62 97 TYR A CA 1
ATOM 798 C C . TYR A 1 97 ? -2.346 -18.844 -10.118 1.00 90.62 97 TYR A C 1
ATOM 800 O O . TYR A 1 97 ? -1.777 -19.756 -10.720 1.00 90.62 97 TYR A O 1
ATOM 808 N N . LEU A 1 98 ? -3.655 -18.623 -10.256 1.00 90.88 98 LEU A N 1
ATOM 809 C CA . LEU A 1 98 ? -4.532 -19.386 -11.147 1.00 90.88 98 LEU A CA 1
ATOM 810 C C . LEU A 1 98 ? -4.432 -18.960 -12.623 1.00 90.88 98 LEU A C 1
ATOM 812 O O . LEU A 1 98 ? -5.152 -19.516 -13.449 1.00 90.88 98 LEU A O 1
ATOM 816 N N . HIS A 1 99 ? -3.550 -18.013 -12.966 1.00 87.12 99 HIS A N 1
ATOM 817 C CA . HIS A 1 99 ? -3.381 -17.460 -14.317 1.00 87.12 99 HIS A CA 1
ATOM 818 C C . HIS A 1 99 ? -4.670 -16.842 -14.900 1.00 87.12 99 HIS A C 1
ATOM 820 O O . HIS A 1 99 ? -4.874 -16.840 -16.113 1.00 87.12 99 HIS A O 1
ATOM 826 N N . ILE A 1 100 ? -5.559 -16.333 -14.037 1.00 85.62 100 ILE A N 1
ATOM 827 C CA . ILE A 1 100 ? -6.802 -15.652 -14.440 1.00 85.62 100 ILE A CA 1
ATOM 828 C C . ILE A 1 100 ? -6.522 -14.189 -14.812 1.00 85.62 100 ILE A C 1
ATOM 830 O O . ILE A 1 100 ? -7.189 -13.635 -15.684 1.00 85.62 100 ILE A O 1
ATOM 834 N N . THR A 1 101 ? -5.545 -13.560 -14.157 1.00 83.12 101 THR A N 1
ATOM 835 C CA . THR A 1 101 ? -5.076 -12.198 -14.451 1.00 83.12 101 THR A CA 1
ATOM 836 C C . THR A 1 101 ? -3.681 -12.230 -15.078 1.00 83.12 101 THR A C 1
ATOM 838 O O . THR A 1 101 ? -2.950 -13.209 -14.944 1.00 83.12 101 THR A O 1
ATOM 841 N N . ASP A 1 102 ? -3.288 -11.145 -15.753 1.00 76.38 102 ASP A N 1
ATOM 842 C CA . ASP A 1 102 ? -1.998 -11.045 -16.462 1.00 76.38 102 ASP A CA 1
ATOM 843 C C . ASP A 1 102 ? -0.786 -10.820 -15.524 1.00 76.38 102 ASP A C 1
ATOM 845 O O . ASP A 1 102 ? 0.358 -10.693 -15.977 1.00 76.38 102 ASP A O 1
ATOM 849 N N . GLY A 1 103 ? -1.026 -10.727 -14.211 1.00 79.00 103 GLY A N 1
ATOM 850 C CA . GLY A 1 103 ? 0.013 -10.588 -13.193 1.00 79.00 103 GLY A CA 1
ATOM 851 C C . GLY A 1 103 ? 0.772 -11.892 -12.930 1.00 79.00 103 GLY A C 1
ATOM 852 O O . GLY A 1 103 ? 0.410 -12.965 -13.409 1.00 79.00 103 GLY A O 1
ATOM 853 N N . ARG A 1 104 ? 1.854 -11.805 -12.151 1.00 85.56 104 ARG A N 1
ATOM 854 C CA . ARG A 1 104 ? 2.572 -12.982 -11.650 1.00 85.56 104 ARG A CA 1
ATOM 855 C C . ARG A 1 104 ? 2.467 -12.999 -10.145 1.00 85.56 104 ARG A C 1
ATOM 857 O O . ARG A 1 104 ? 2.890 -12.038 -9.517 1.00 85.56 104 ARG A O 1
ATOM 864 N N . PHE A 1 105 ? 2.017 -14.132 -9.627 1.00 89.56 105 PHE A N 1
ATOM 865 C CA . PHE A 1 105 ? 1.999 -14.387 -8.202 1.00 89.56 105 PHE A CA 1
ATOM 866 C C . PHE A 1 105 ? 3.387 -14.176 -7.583 1.00 89.56 105 PHE A C 1
ATOM 868 O O . PHE A 1 105 ? 4.367 -14.794 -8.026 1.00 89.56 105 PHE A O 1
ATOM 875 N N . ASP A 1 106 ? 3.454 -13.332 -6.554 1.00 89.38 106 ASP A N 1
ATOM 876 C CA . ASP A 1 106 ? 4.678 -13.045 -5.808 1.00 89.38 106 ASP A CA 1
ATOM 877 C C . ASP A 1 106 ? 4.475 -13.336 -4.313 1.00 89.38 106 ASP A C 1
ATOM 879 O O . ASP A 1 106 ? 3.717 -12.677 -3.599 1.00 89.38 106 ASP A O 1
ATOM 883 N N . TRP A 1 107 ? 5.218 -14.318 -3.793 1.00 93.06 107 TRP A N 1
ATOM 884 C CA . TRP A 1 107 ? 5.223 -14.633 -2.361 1.00 93.06 107 TRP A CA 1
ATOM 885 C C . TRP A 1 107 ? 5.607 -13.432 -1.497 1.00 93.06 107 TRP A C 1
ATOM 887 O O . TRP A 1 107 ? 5.162 -13.322 -0.349 1.00 93.06 107 TRP A O 1
ATOM 897 N N . LEU A 1 108 ? 6.438 -12.538 -2.033 1.00 94.25 108 LEU A N 1
ATOM 898 C CA . LEU A 1 108 ? 6.835 -11.338 -1.328 1.00 94.25 108 LEU A CA 1
ATOM 899 C C . LEU A 1 108 ? 5.655 -10.366 -1.205 1.00 94.25 108 LEU A C 1
ATOM 901 O O . LEU A 1 108 ? 5.485 -9.792 -0.133 1.00 94.25 108 LEU A O 1
ATOM 905 N N . ASP A 1 109 ? 4.779 -10.260 -2.207 1.00 92.31 109 ASP A N 1
ATOM 906 C CA . ASP A 1 109 ? 3.550 -9.463 -2.104 1.00 92.31 109 ASP A CA 1
ATOM 907 C C . ASP A 1 109 ? 2.619 -10.010 -1.022 1.00 92.31 109 ASP A C 1
ATOM 909 O O . ASP A 1 109 ? 2.182 -9.259 -0.145 1.00 92.31 109 ASP A O 1
ATOM 913 N N . VAL A 1 110 ? 2.424 -11.330 -0.967 1.00 94.06 110 VAL A N 1
ATOM 914 C CA . VAL A 1 110 ? 1.653 -11.976 0.112 1.00 94.06 110 VAL A CA 1
ATOM 915 C C . VAL A 1 110 ? 2.238 -11.655 1.493 1.00 94.06 110 VAL A C 1
ATOM 917 O O . VAL A 1 110 ? 1.495 -11.306 2.421 1.00 94.06 110 VAL A O 1
ATOM 920 N N . ALA A 1 111 ? 3.564 -11.731 1.648 1.00 96.00 111 ALA A N 1
ATOM 921 C CA . ALA A 1 111 ? 4.240 -11.412 2.906 1.00 96.00 111 ALA A CA 1
ATOM 922 C C . ALA A 1 111 ? 4.065 -9.933 3.294 1.00 96.00 111 ALA A C 1
ATOM 924 O O . ALA A 1 111 ? 3.747 -9.625 4.446 1.00 96.00 111 ALA A O 1
ATOM 925 N N . PHE A 1 112 ? 4.210 -9.018 2.336 1.00 96.19 112 PHE A N 1
ATOM 926 C CA . PHE A 1 112 ? 4.044 -7.579 2.536 1.00 96.19 112 PHE A CA 1
ATOM 927 C C . PHE A 1 112 ? 2.589 -7.204 2.861 1.00 96.19 112 PHE A C 1
ATOM 929 O O . PHE A 1 112 ? 2.355 -6.409 3.776 1.00 96.19 112 PHE A O 1
ATOM 936 N N . TYR A 1 113 ? 1.602 -7.813 2.200 1.00 95.19 113 TYR A N 1
ATOM 937 C CA . TYR A 1 113 ? 0.182 -7.615 2.508 1.00 95.19 113 TYR A CA 1
ATOM 938 C C . TYR A 1 113 ? -0.184 -8.138 3.896 1.00 95.19 113 TYR A C 1
ATOM 940 O O . TYR A 1 113 ? -0.873 -7.457 4.664 1.00 95.19 113 TYR A O 1
ATOM 948 N N . THR A 1 114 ? 0.332 -9.313 4.254 1.00 94.38 114 THR A N 1
ATOM 949 C CA . THR A 1 114 ? 0.155 -9.881 5.595 1.00 94.38 114 THR A CA 1
ATOM 950 C C . THR A 1 114 ? 0.796 -8.978 6.649 1.00 94.38 114 THR A C 1
ATOM 952 O O . THR A 1 114 ? 0.161 -8.651 7.652 1.00 94.38 114 THR A O 1
ATOM 955 N N . GLY A 1 115 ? 2.016 -8.493 6.398 1.00 96.06 115 GLY A N 1
ATOM 956 C CA . GLY A 1 115 ? 2.712 -7.543 7.266 1.00 96.06 115 GLY A CA 1
ATOM 957 C C . GLY A 1 115 ? 1.949 -6.228 7.446 1.00 96.06 115 GLY A C 1
ATOM 958 O O . GLY A 1 115 ? 1.788 -5.760 8.573 1.00 96.06 115 GLY A O 1
ATOM 959 N N . ALA A 1 116 ? 1.403 -5.662 6.367 1.00 95.56 116 ALA A N 1
ATOM 960 C CA . ALA A 1 116 ? 0.558 -4.469 6.421 1.00 95.56 116 ALA A CA 1
ATOM 961 C C . ALA A 1 116 ? -0.694 -4.688 7.282 1.00 95.56 116 ALA A C 1
ATOM 963 O O . ALA A 1 116 ? -1.049 -3.836 8.101 1.00 95.56 116 ALA A O 1
ATOM 964 N N . TRP A 1 117 ? -1.347 -5.842 7.145 1.00 93.44 117 TRP A N 1
ATOM 965 C CA . TRP A 1 117 ? -2.497 -6.186 7.975 1.00 93.44 117 TRP A CA 1
ATOM 966 C C . TRP A 1 117 ? -2.127 -6.339 9.453 1.00 93.44 117 TRP A C 1
ATOM 968 O O . TRP A 1 117 ? -2.807 -5.770 10.311 1.00 93.44 117 TRP A O 1
ATOM 978 N N . LEU A 1 118 ? -1.029 -7.035 9.763 1.00 93.75 118 LEU A N 1
ATOM 979 C CA . LEU A 1 118 ? -0.534 -7.176 11.134 1.00 93.75 118 LEU A CA 1
ATOM 980 C C . LEU A 1 118 ? -0.177 -5.817 11.747 1.00 93.75 118 LEU A C 1
ATOM 982 O O . LEU A 1 118 ? -0.577 -5.536 12.876 1.00 93.75 118 LEU A O 1
ATOM 986 N N . ALA A 1 119 ? 0.492 -4.940 10.996 1.00 93.69 119 ALA A N 1
ATOM 987 C CA . ALA A 1 119 ? 0.803 -3.582 11.437 1.00 93.69 119 ALA A CA 1
ATOM 988 C C . ALA A 1 119 ? -0.471 -2.774 11.725 1.00 93.69 119 ALA A C 1
ATOM 990 O O . ALA A 1 119 ? -0.558 -2.078 12.740 1.00 93.69 119 ALA A O 1
ATOM 991 N N . PHE A 1 120 ? -1.489 -2.885 10.867 1.00 91.06 120 PHE A N 1
ATOM 992 C CA . PHE A 1 120 ? -2.787 -2.254 11.101 1.00 91.06 120 PHE A CA 1
ATOM 993 C C . PHE A 1 120 ? -3.451 -2.795 12.374 1.00 91.06 120 PHE A C 1
ATOM 995 O O . PHE A 1 120 ? -3.935 -2.015 13.196 1.00 91.06 120 PHE A O 1
ATOM 1002 N N . MET A 1 121 ? -3.445 -4.115 12.570 1.00 88.19 121 MET A N 1
ATOM 1003 C CA . MET A 1 121 ? -4.007 -4.751 13.762 1.00 88.19 121 MET A CA 1
ATOM 1004 C C . MET A 1 121 ? -3.264 -4.341 15.036 1.00 88.19 121 MET A C 1
ATOM 1006 O O . MET A 1 121 ? -3.920 -4.033 16.029 1.00 88.19 121 MET A O 1
ATOM 1010 N N . ALA A 1 122 ? -1.933 -4.255 14.998 1.00 90.12 122 ALA A N 1
ATOM 1011 C CA . ALA A 1 122 ? -1.111 -3.795 16.112 1.00 90.12 122 ALA A CA 1
ATOM 1012 C C . ALA A 1 122 ? -1.426 -2.339 16.480 1.00 90.12 122 ALA A C 1
ATOM 1014 O O . ALA A 1 122 ? -1.737 -2.055 17.635 1.00 90.12 122 ALA A O 1
ATOM 1015 N N . VAL A 1 123 ? -1.451 -1.426 15.500 1.00 87.62 123 VAL A N 1
ATOM 1016 C CA . VAL A 1 123 ? -1.843 -0.023 15.734 1.00 87.62 123 VAL A CA 1
ATOM 1017 C C . VAL A 1 123 ? -3.248 0.047 16.314 1.00 87.62 123 VAL A C 1
ATOM 1019 O O . VAL A 1 123 ? -3.481 0.743 17.300 1.00 87.62 123 VAL A O 1
ATOM 1022 N N . ARG A 1 124 ? -4.184 -0.717 15.750 1.00 81.25 124 ARG A N 1
ATOM 1023 C CA . ARG A 1 124 ? -5.563 -0.763 16.227 1.00 81.25 124 ARG A CA 1
ATOM 1024 C C . ARG A 1 124 ? -5.662 -1.300 17.654 1.00 81.25 124 ARG A C 1
ATOM 1026 O O . ARG A 1 124 ? -6.499 -0.802 18.396 1.00 81.25 124 ARG A O 1
ATOM 1033 N N . TYR A 1 125 ? -4.869 -2.300 18.025 1.00 82.50 125 TYR A N 1
ATOM 1034 C CA . TYR A 1 125 ? -4.831 -2.868 19.373 1.00 82.50 125 TYR A CA 1
ATOM 1035 C C . TYR A 1 125 ? -4.234 -1.877 20.379 1.00 82.50 125 TYR A C 1
ATOM 1037 O O . TYR A 1 125 ? -4.850 -1.602 21.404 1.00 82.50 125 TYR A O 1
ATOM 1045 N N . LEU A 1 126 ? -3.098 -1.258 20.046 1.00 82.00 126 LEU A N 1
ATOM 1046 C CA . LEU A 1 126 ? -2.439 -0.256 20.891 1.00 82.00 126 LEU A CA 1
ATOM 1047 C C . LEU A 1 126 ? -3.308 0.995 21.096 1.00 82.00 126 LEU A C 1
ATOM 1049 O O . LEU A 1 126 ? -3.321 1.574 22.177 1.00 82.00 126 LEU A O 1
ATOM 1053 N N . TRP A 1 127 ? -4.082 1.386 20.081 1.00 72.81 127 TRP A N 1
ATOM 1054 C CA . TRP A 1 127 ? -4.992 2.534 20.146 1.00 72.81 127 TRP A CA 1
ATOM 1055 C C . TRP A 1 127 ? -6.418 2.183 20.608 1.00 72.81 127 TRP A C 1
ATOM 1057 O O . TRP A 1 127 ? -7.247 3.082 20.758 1.00 72.81 127 TRP A O 1
ATOM 1067 N N . GLN A 1 128 ? -6.743 0.907 20.844 1.00 65.06 128 GLN A N 1
ATOM 1068 C CA . GLN A 1 128 ? -8.094 0.468 21.224 1.00 65.06 128 GLN A CA 1
ATOM 1069 C C . GLN A 1 128 ? -8.558 0.920 22.623 1.00 65.06 128 GLN A C 1
ATOM 1071 O O . GLN A 1 128 ? -9.720 1.331 22.708 1.00 65.06 128 GLN A O 1
ATOM 1076 N N . PRO A 1 129 ? -7.728 0.940 23.691 1.00 53.41 129 PRO A N 1
ATOM 1077 C CA . PRO A 1 129 ? -8.203 1.270 25.040 1.00 53.41 129 PRO A CA 1
ATOM 1078 C C . PRO A 1 129 ? -8.835 2.668 25.149 1.00 53.41 129 PRO A C 1
ATOM 1080 O O . PRO A 1 129 ? -9.850 2.838 25.819 1.00 53.41 129 PRO A O 1
ATOM 1083 N N . ALA A 1 130 ? -8.317 3.656 24.413 1.00 50.59 130 ALA A N 1
ATOM 1084 C CA . ALA A 1 130 ? -8.840 5.026 24.408 1.00 50.59 130 ALA A CA 1
ATOM 1085 C C . ALA A 1 130 ? -10.101 5.216 23.532 1.00 50.59 130 ALA A C 1
ATOM 1087 O O . ALA A 1 130 ? -10.796 6.226 23.642 1.00 50.59 130 ALA A O 1
ATOM 1088 N N . VAL A 1 131 ? -10.410 4.268 22.639 1.00 48.56 131 VAL A N 1
ATOM 1089 C CA . VAL A 1 131 ? -11.439 4.422 21.591 1.00 48.56 131 VAL A CA 1
ATOM 1090 C C . VAL A 1 131 ? -12.735 3.696 21.939 1.00 48.56 131 VAL A C 1
ATOM 1092 O O . VAL A 1 131 ? -13.813 4.225 21.665 1.00 48.56 131 VAL A O 1
ATOM 1095 N N . THR A 1 132 ? -12.667 2.519 22.566 1.00 51.62 132 THR A N 1
ATOM 1096 C CA . THR A 1 132 ? -13.864 1.796 23.035 1.00 51.62 132 THR A CA 1
ATOM 1097 C C . THR A 1 132 ? -14.542 2.473 24.225 1.00 51.62 132 THR A C 1
ATOM 1099 O O . THR A 1 132 ? -15.764 2.415 24.309 1.00 51.62 132 THR A O 1
ATOM 1102 N N . ALA A 1 133 ? -13.798 3.199 25.067 1.00 46.81 133 ALA A N 1
ATOM 1103 C CA . ALA A 1 133 ? -14.358 3.983 26.175 1.00 46.81 133 ALA A CA 1
ATOM 1104 C C . ALA A 1 133 ? -15.160 5.228 25.720 1.00 46.81 133 ALA A C 1
ATOM 1106 O O . ALA A 1 133 ? -15.895 5.812 26.507 1.00 46.81 133 ALA A O 1
ATOM 1107 N N . LEU A 1 134 ? -15.044 5.631 24.445 1.00 48.94 134 LEU A N 1
ATOM 1108 C CA . LEU A 1 134 ? -15.664 6.841 23.876 1.00 48.94 134 LEU A CA 1
ATOM 1109 C C . LEU A 1 134 ? -16.603 6.551 22.687 1.00 48.94 134 LEU A C 1
ATOM 1111 O O . LEU A 1 134 ? -17.020 7.476 21.980 1.00 48.94 134 LEU A O 1
ATOM 1115 N N . ALA A 1 135 ? -16.901 5.280 22.405 1.00 50.56 135 ALA A N 1
ATOM 1116 C CA . ALA A 1 135 ? -17.622 4.880 21.201 1.00 50.56 135 ALA A CA 1
ATOM 1117 C C . ALA A 1 135 ? -19.148 4.998 21.369 1.00 50.56 135 ALA A C 1
ATOM 1119 O O . ALA A 1 135 ? -19.830 4.031 21.695 1.00 50.56 135 ALA A O 1
ATOM 1120 N N . GLY A 1 136 ? -19.687 6.182 21.066 1.00 55.56 136 GLY A N 1
ATOM 1121 C CA . GLY A 1 136 ? -21.097 6.341 20.696 1.00 55.56 136 GLY A CA 1
ATOM 1122 C C . GLY A 1 136 ? -21.441 5.634 19.368 1.00 55.56 136 GLY A C 1
ATOM 1123 O O . GLY A 1 136 ? -20.564 5.047 18.721 1.00 55.56 136 GLY A O 1
ATOM 1124 N N . PRO A 1 137 ? -22.709 5.683 18.918 1.00 58.22 137 PRO A N 1
ATOM 1125 C CA . PRO A 1 137 ? -23.142 5.031 17.683 1.00 58.22 137 PRO A CA 1
ATOM 1126 C C . PRO A 1 137 ? -22.294 5.475 16.483 1.00 58.22 137 PRO A C 1
ATOM 1128 O O . PRO A 1 137 ? -22.066 6.666 16.256 1.00 58.22 137 PRO A O 1
ATOM 1131 N N . ARG A 1 138 ? -21.803 4.503 15.701 1.00 64.31 138 ARG A N 1
ATOM 1132 C CA . ARG A 1 138 ? -20.996 4.797 14.509 1.00 64.31 138 ARG A CA 1
ATOM 1133 C C . ARG A 1 138 ? -21.864 5.528 13.478 1.00 64.31 138 ARG A C 1
ATOM 1135 O O . ARG A 1 138 ? -22.948 5.037 13.161 1.00 64.31 138 ARG A O 1
ATOM 1142 N N . PRO A 1 139 ? -21.408 6.670 12.937 1.00 63.78 139 PRO A N 1
ATOM 1143 C CA . PRO A 1 139 ? -22.178 7.409 11.946 1.00 63.78 139 PRO A CA 1
ATOM 1144 C C . PRO A 1 139 ? -22.394 6.554 10.691 1.00 63.78 139 PRO A C 1
ATOM 1146 O O . PRO A 1 139 ? -21.510 5.794 10.290 1.00 63.78 139 PRO A O 1
ATOM 1149 N N . LYS A 1 140 ? -23.568 6.691 10.058 1.00 68.50 140 LYS A N 1
ATOM 1150 C CA . LYS A 1 140 ? -23.824 6.091 8.740 1.00 68.50 140 LYS A CA 1
ATOM 1151 C C . LYS A 1 140 ? -22.757 6.580 7.754 1.00 68.50 140 LYS A C 1
ATOM 1153 O O . LYS A 1 140 ? -22.412 7.759 7.749 1.00 68.50 140 LYS A O 1
ATOM 1158 N N . ALA A 1 141 ? -22.249 5.672 6.921 1.00 70.38 141 ALA A N 1
ATOM 1159 C CA . ALA A 1 141 ? -21.266 6.010 5.899 1.00 70.38 141 ALA A CA 1
ATOM 1160 C C . ALA A 1 141 ? -21.816 7.095 4.957 1.00 70.38 141 ALA A C 1
ATOM 1162 O O . ALA A 1 141 ? -22.886 6.918 4.366 1.00 70.38 141 ALA A O 1
ATOM 1163 N N . SER A 1 142 ? -21.079 8.199 4.821 1.00 79.88 142 SER A N 1
ATOM 1164 C CA . SER A 1 142 ? -21.411 9.277 3.890 1.00 79.88 142 SER A CA 1
ATOM 1165 C C . SER A 1 142 ? -21.317 8.801 2.436 1.00 79.88 142 SER A C 1
ATOM 1167 O O . SER A 1 142 ? -20.647 7.810 2.131 1.00 79.88 142 SER A O 1
ATOM 1169 N N . LEU A 1 143 ? -21.973 9.517 1.518 1.00 81.56 143 LEU A N 1
ATOM 1170 C CA . LEU A 1 143 ? -21.887 9.231 0.082 1.00 81.56 143 LEU A CA 1
ATOM 1171 C C . LEU A 1 143 ? -20.431 9.245 -0.413 1.00 81.56 143 LEU A C 1
ATOM 1173 O O . LEU A 1 143 ? -20.012 8.320 -1.102 1.00 81.56 143 LEU A O 1
ATOM 1177 N N . GLY A 1 144 ? -19.640 10.233 0.023 1.00 80.00 144 GLY A N 1
ATOM 1178 C CA . GLY A 1 144 ? -18.219 10.334 -0.322 1.00 80.00 144 GLY A CA 1
ATOM 1179 C C . GLY A 1 144 ? -17.391 9.140 0.159 1.00 80.00 144 GLY A C 1
ATOM 1180 O O . GLY A 1 144 ? -16.523 8.667 -0.567 1.00 80.00 144 GLY A O 1
ATOM 1181 N N . TYR A 1 145 ? -17.699 8.586 1.338 1.00 78.81 145 TYR A N 1
ATOM 1182 C CA . TYR A 1 145 ? -17.037 7.372 1.822 1.00 78.81 145 TYR A CA 1
ATOM 1183 C C . TYR A 1 145 ? -17.326 6.167 0.917 1.00 78.81 145 TYR A C 1
ATOM 1185 O O . TYR A 1 145 ? -16.409 5.438 0.543 1.00 78.81 145 TYR A O 1
ATOM 1193 N N . LYS A 1 146 ? -18.597 5.966 0.543 1.00 81.75 146 LYS A N 1
ATOM 1194 C CA . LYS A 1 146 ? -18.996 4.872 -0.357 1.00 81.75 146 LYS A CA 1
ATOM 1195 C C . LYS A 1 146 ? -18.338 5.013 -1.727 1.00 81.75 146 LYS A C 1
ATOM 1197 O O . LYS A 1 146 ? -17.864 4.021 -2.269 1.00 81.75 146 LYS A O 1
ATOM 1202 N N . PHE A 1 147 ? -18.280 6.239 -2.246 1.00 84.00 147 PHE A N 1
ATOM 1203 C CA . PHE A 1 147 ? -17.611 6.542 -3.505 1.00 84.00 147 PHE A CA 1
ATOM 1204 C C . PHE A 1 147 ? -16.116 6.210 -3.445 1.00 84.00 147 PHE A C 1
ATOM 1206 O O . PHE A 1 147 ? -15.633 5.474 -4.296 1.00 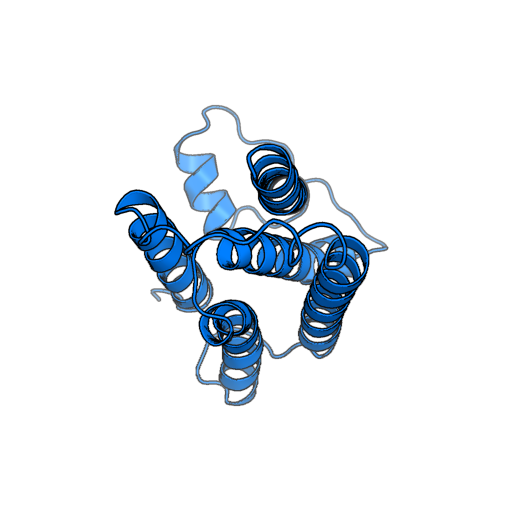84.00 147 PHE A O 1
ATOM 1213 N N . ALA A 1 148 ? -15.400 6.664 -2.410 1.00 80.00 148 ALA A N 1
ATOM 1214 C CA . ALA A 1 148 ? -13.979 6.355 -2.232 1.00 80.00 148 ALA A CA 1
ATOM 1215 C C . ALA A 1 148 ? -13.721 4.842 -2.135 1.00 80.00 148 ALA A C 1
ATOM 1217 O O . ALA A 1 148 ? -12.775 4.329 -2.729 1.00 80.00 148 ALA A O 1
ATOM 1218 N N . TYR A 1 149 ? -14.591 4.120 -1.426 1.00 80.50 149 TYR A N 1
ATOM 1219 C CA . TYR A 1 149 ? -14.504 2.667 -1.306 1.00 80.50 149 TYR A CA 1
ATOM 1220 C C . TYR A 1 149 ? -14.739 1.954 -2.647 1.00 80.50 149 TYR A C 1
ATOM 1222 O O . TYR A 1 149 ? -13.987 1.053 -3.013 1.00 80.50 149 TYR A O 1
ATOM 1230 N N . GLY A 1 150 ? -15.767 2.370 -3.394 1.00 82.25 150 GLY A N 1
ATOM 1231 C CA . GLY A 1 150 ? -16.064 1.831 -4.722 1.00 82.25 150 GLY A CA 1
ATOM 1232 C C . GLY A 1 150 ? -14.950 2.121 -5.726 1.00 82.25 150 GLY A C 1
ATOM 1233 O O . GLY A 1 150 ? -14.540 1.223 -6.454 1.00 82.25 150 GLY A O 1
ATOM 1234 N N . LEU A 1 151 ? -14.406 3.341 -5.705 1.00 82.12 151 LEU A N 1
ATOM 1235 C CA . LEU A 1 151 ? -13.275 3.734 -6.540 1.00 82.12 151 LEU A CA 1
ATOM 1236 C C . LEU A 1 151 ? -12.042 2.870 -6.257 1.00 82.12 151 LEU A C 1
ATOM 1238 O O . LEU A 1 151 ? -11.372 2.450 -7.190 1.00 82.12 151 LEU A O 1
ATOM 1242 N N . PHE A 1 152 ? -11.761 2.558 -4.993 1.00 77.38 152 PHE A N 1
ATOM 1243 C CA . PHE A 1 152 ? -10.664 1.658 -4.643 1.00 77.38 152 PHE A CA 1
ATOM 1244 C C . PHE A 1 152 ? -10.869 0.243 -5.158 1.00 77.38 152 PHE A C 1
ATOM 1246 O O . PHE A 1 152 ? -9.971 -0.292 -5.799 1.00 77.38 152 PHE A O 1
ATOM 1253 N N . ALA A 1 153 ? -12.041 -0.347 -4.913 1.00 77.62 153 ALA A N 1
ATOM 1254 C CA . ALA A 1 153 ? -12.341 -1.678 -5.425 1.00 77.62 153 ALA A CA 1
ATOM 1255 C C . ALA A 1 153 ? -12.199 -1.711 -6.956 1.00 77.62 153 ALA A C 1
ATOM 1257 O O . ALA A 1 153 ? -11.606 -2.638 -7.494 1.00 77.62 153 ALA A O 1
ATOM 1258 N N . ALA A 1 154 ? -12.657 -0.659 -7.642 1.00 80.56 154 ALA A N 1
ATOM 1259 C CA . ALA A 1 154 ? -12.481 -0.511 -9.079 1.00 80.56 154 ALA A CA 1
ATOM 1260 C C . ALA A 1 154 ? -11.004 -0.394 -9.479 1.00 80.56 154 ALA A C 1
ATOM 1262 O O . ALA A 1 154 ? -10.581 -1.119 -10.364 1.00 80.56 154 ALA A O 1
ATOM 1263 N N . ILE A 1 155 ? -10.202 0.461 -8.833 1.00 76.56 155 ILE A N 1
ATOM 1264 C CA . ILE A 1 155 ? -8.770 0.615 -9.150 1.00 76.56 155 ILE A CA 1
ATOM 1265 C C . ILE A 1 155 ? -8.019 -0.700 -8.956 1.00 76.56 155 ILE A C 1
ATOM 1267 O O . ILE A 1 155 ? -7.214 -1.052 -9.805 1.00 76.56 155 ILE A O 1
ATOM 1271 N N . VAL A 1 156 ? -8.285 -1.415 -7.864 1.00 73.75 156 VAL A N 1
ATOM 1272 C CA . VAL A 1 156 ? -7.632 -2.690 -7.540 1.00 73.75 156 VAL A CA 1
ATOM 1273 C C . VAL A 1 156 ? -7.986 -3.768 -8.566 1.00 73.75 156 VAL A C 1
ATOM 1275 O O . VAL A 1 156 ? -7.112 -4.486 -9.032 1.00 73.75 156 VAL A O 1
ATOM 1278 N N . LEU A 1 157 ? -9.251 -3.846 -8.985 1.00 72.44 157 LEU A N 1
ATOM 1279 C CA . LEU A 1 157 ? -9.660 -4.781 -10.035 1.00 72.44 157 LEU A CA 1
ATOM 1280 C C . LEU A 1 157 ? -9.125 -4.370 -11.416 1.00 72.44 157 LEU A C 1
ATOM 1282 O O . LEU A 1 157 ? -8.684 -5.216 -12.183 1.00 72.44 157 LEU A O 1
ATOM 1286 N N . LEU A 1 158 ? -9.139 -3.075 -11.737 1.00 71.12 158 LEU A N 1
ATOM 1287 C CA . LEU A 1 158 ? -8.712 -2.550 -13.036 1.00 71.12 158 LEU A CA 1
ATOM 1288 C C . LEU A 1 158 ? -7.191 -2.439 -13.178 1.00 71.12 158 LEU A C 1
ATOM 1290 O O . LEU A 1 158 ? -6.709 -2.329 -14.300 1.00 71.12 158 LEU A O 1
ATOM 1294 N N . SER A 1 159 ? -6.421 -2.439 -12.085 1.00 66.69 159 SER A N 1
ATOM 1295 C CA . SER A 1 159 ? -4.959 -2.346 -12.167 1.00 66.69 159 SER A CA 1
ATOM 1296 C C . SER A 1 159 ? -4.328 -3.581 -12.803 1.00 66.69 159 SER A C 1
ATOM 1298 O O . SER A 1 159 ? -3.268 -3.454 -13.415 1.00 66.69 159 SER A O 1
ATOM 1300 N N . ASP A 1 160 ? -5.001 -4.728 -12.684 1.00 63.31 160 ASP A N 1
ATOM 1301 C CA . ASP A 1 160 ? -4.525 -6.029 -13.162 1.00 63.31 160 ASP A CA 1
ATOM 1302 C C . ASP A 1 160 ? -5.294 -6.566 -14.376 1.00 63.31 160 ASP A C 1
ATOM 1304 O O . ASP A 1 160 ? -4.841 -7.515 -15.015 1.00 63.31 160 ASP A O 1
ATOM 1308 N N . VAL A 1 161 ? -6.418 -5.943 -14.742 1.00 61.09 161 VAL A N 1
ATOM 1309 C CA . VAL A 1 161 ? -7.101 -6.206 -16.013 1.00 61.09 161 VAL A CA 1
ATOM 1310 C C . VAL A 1 161 ? -6.475 -5.306 -17.074 1.00 61.09 161 VAL A C 1
ATOM 1312 O O . VAL A 1 161 ? -6.812 -4.127 -17.192 1.00 61.09 161 VAL A O 1
ATOM 1315 N N . TRP A 1 162 ? -5.545 -5.843 -17.864 1.00 50.78 162 TRP A N 1
ATOM 1316 C CA . TRP A 1 162 ? -5.127 -5.151 -19.078 1.00 50.78 162 TRP A CA 1
ATOM 1317 C C . TRP A 1 162 ? -6.279 -5.182 -20.085 1.00 50.78 162 TRP A C 1
ATOM 1319 O O . TRP A 1 162 ? -6.731 -6.242 -20.511 1.00 50.78 162 TRP A O 1
ATOM 1329 N N . PHE A 1 163 ? -6.729 -4.002 -20.513 1.00 42.72 163 PHE A N 1
ATOM 1330 C CA . PHE A 1 163 ? -7.355 -3.878 -21.825 1.00 42.72 163 PHE A CA 1
ATOM 1331 C C . PHE A 1 163 ? -6.250 -4.171 -22.847 1.00 42.72 163 PHE A C 1
ATOM 1333 O O . PHE A 1 163 ? -5.358 -3.340 -23.036 1.00 42.72 163 PHE A O 1
ATOM 1340 N N . LYS A 1 164 ? -6.239 -5.390 -23.396 1.00 37.34 164 LYS A N 1
ATOM 1341 C CA . LYS A 1 164 ? -5.462 -5.702 -24.601 1.00 37.34 164 LYS A CA 1
ATOM 1342 C C . LYS A 1 164 ? -5.915 -4.822 -25.758 1.00 37.34 164 LYS A C 1
ATOM 1344 O O . LYS A 1 164 ? -7.141 -4.595 -25.868 1.00 37.34 164 LYS A O 1
#

Radius of gyration: 17.0 Å; chains: 1; bounding box: 44×39×51 Å

pLDDT: mean 81.33, std 12.44, range [37.34, 96.19]

Organism: NCBI:txid2563114

Secondary structure (DSSP, 8-state):
-HHHHHHHHHHHHHHHHHHHHHHHHHS-TTSHHHHHHHHH-SSPPP----SS-HHHHHTHHHHHHHHHHHHHHTTTS-TTTTTHHHHHHHHHHHHHHTTSSSS---HHHHHHHHHHHHHHHHHHHHTSHHHHTT--PPPPPPHHHHHHHHHHHHHHHHHH----

Foldseek 3Di:
DVVLLVVLQCQQVVLQVVLLVLAQAANDCPAPSNVVVVVPDPDRDHHDHDDPCVCVNPASSLLSNLLSVLSLCVQADDPVSSCVSLCLQVVVLVCLVVVVFPDHRDPSNVVSSVVSVVVSVVVCVVCVVVDVVPDDPGDHDDPVSVVVVVVVSVCSVVSGDDPD